Protein AF-A0A847QMM6-F1 (afdb_monomer_lite)

Structure (mmCIF, N/CA/C/O backbone):
data_AF-A0A847QMM6-F1
#
_entry.id   AF-A0A847QMM6-F1
#
loop_
_atom_site.group_PDB
_atom_site.id
_atom_site.type_symbol
_atom_site.label_atom_id
_atom_site.label_alt_id
_atom_site.label_comp_id
_atom_site.label_asym_id
_atom_site.label_entity_id
_atom_site.label_seq_id
_atom_site.pdbx_PDB_ins_code
_atom_site.Cartn_x
_atom_site.Cartn_y
_atom_site.Cartn_z
_atom_site.occupancy
_atom_site.B_iso_or_equiv
_atom_site.auth_seq_id
_atom_site.auth_comp_id
_atom_site.auth_asym_id
_atom_site.auth_atom_id
_atom_site.pdbx_PDB_model_num
ATOM 1 N N . MET A 1 1 ? 22.080 7.266 -27.866 1.00 76.56 1 MET A N 1
ATOM 2 C CA . MET A 1 1 ? 20.668 7.692 -27.763 1.00 76.56 1 MET A CA 1
ATOM 3 C C . MET A 1 1 ? 19.872 6.454 -27.410 1.00 76.56 1 MET A C 1
ATOM 5 O O . MET A 1 1 ? 20.053 5.465 -28.105 1.00 76.56 1 MET A O 1
ATOM 9 N N . HIS A 1 2 ? 19.090 6.483 -26.332 1.00 81.19 2 HIS A N 1
ATOM 10 C CA . HIS A 1 2 ? 18.245 5.346 -25.962 1.00 81.19 2 HIS A CA 1
ATOM 11 C C . HIS A 1 2 ? 17.137 5.124 -26.991 1.00 81.19 2 HIS A C 1
ATOM 13 O O . HIS A 1 2 ? 16.661 6.089 -27.600 1.00 81.19 2 HIS A O 1
ATOM 19 N N . SER A 1 3 ? 16.726 3.871 -27.178 1.00 93.00 3 SER A N 1
ATOM 20 C CA . SER A 1 3 ? 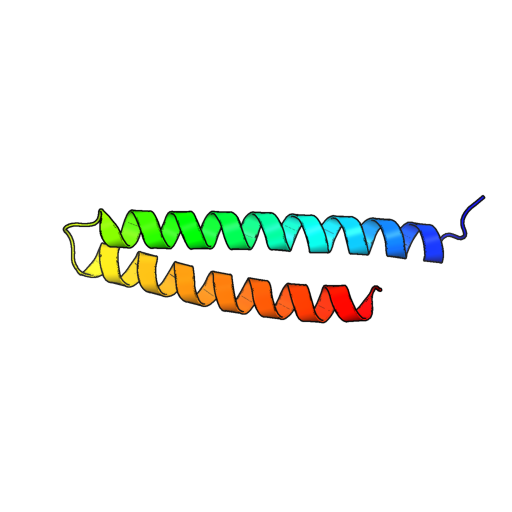15.532 3.568 -27.968 1.00 93.00 3 SER A CA 1
ATOM 2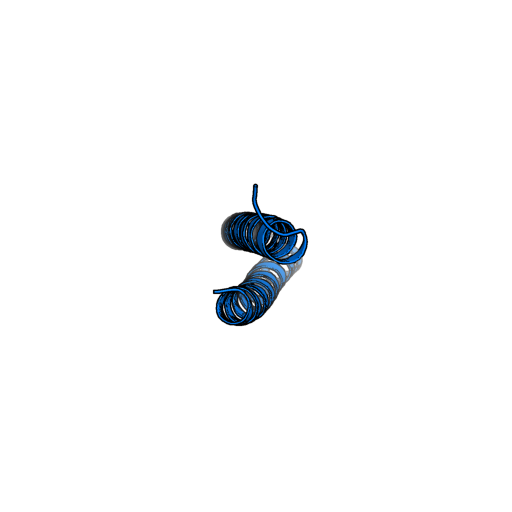1 C C . SER A 1 3 ? 14.279 4.088 -27.249 1.00 93.00 3 SER A C 1
ATOM 23 O O . SER A 1 3 ? 14.273 4.284 -26.032 1.00 93.00 3 SER A O 1
ATOM 25 N N . GLN A 1 4 ? 13.187 4.317 -27.983 1.00 93.12 4 GLN A N 1
ATOM 26 C CA . GLN A 1 4 ? 11.916 4.705 -27.356 1.00 93.12 4 GLN A CA 1
ATOM 27 C C . GLN A 1 4 ? 11.431 3.656 -26.341 1.00 93.12 4 GLN A C 1
ATOM 29 O O . GLN A 1 4 ? 10.847 4.013 -25.320 1.00 93.12 4 GLN A O 1
ATOM 34 N N . GLU A 1 5 ? 11.716 2.376 -26.588 1.00 92.69 5 GLU A N 1
ATOM 35 C CA . GLU A 1 5 ? 11.390 1.277 -25.676 1.00 92.69 5 GLU A CA 1
ATOM 36 C C . GLU A 1 5 ? 12.221 1.329 -24.389 1.00 92.69 5 GLU A C 1
ATOM 38 O O . GLU A 1 5 ? 11.679 1.152 -23.301 1.00 92.69 5 GLU A O 1
ATOM 43 N N . GLU A 1 6 ? 13.518 1.629 -24.490 1.00 91.88 6 GLU A N 1
ATOM 44 C CA . GLU A 1 6 ? 14.393 1.822 -23.327 1.00 91.88 6 GLU A CA 1
ATOM 45 C C . GLU A 1 6 ? 13.945 3.021 -22.483 1.00 91.88 6 GLU A C 1
ATOM 47 O O . GLU A 1 6 ? 13.869 2.923 -21.259 1.00 91.88 6 GLU A O 1
ATOM 52 N N . ILE A 1 7 ? 13.578 4.134 -23.129 1.00 94.38 7 ILE A N 1
ATOM 53 C CA . ILE A 1 7 ? 13.043 5.319 -22.442 1.00 94.38 7 ILE A CA 1
ATOM 54 C C . ILE A 1 7 ? 11.744 4.967 -21.713 1.00 94.38 7 ILE A C 1
ATOM 56 O O . ILE A 1 7 ? 11.579 5.326 -20.547 1.00 94.38 7 ILE A O 1
ATOM 60 N N . LYS A 1 8 ? 10.837 4.235 -22.370 1.00 93.25 8 LYS A N 1
ATOM 61 C CA . LYS A 1 8 ? 9.579 3.796 -21.762 1.00 93.25 8 LYS A CA 1
ATOM 62 C C . LYS A 1 8 ? 9.829 2.931 -20.524 1.00 93.25 8 LYS A C 1
ATOM 64 O O . LYS A 1 8 ? 9.257 3.220 -19.480 1.00 93.25 8 LYS A O 1
ATOM 69 N N . LYS A 1 9 ? 10.725 1.940 -20.600 1.00 93.31 9 LYS A N 1
ATOM 70 C CA . LYS A 1 9 ? 11.072 1.087 -19.448 1.00 93.31 9 LYS A CA 1
ATOM 71 C C . LYS A 1 9 ? 11.581 1.894 -18.252 1.00 93.31 9 LYS A C 1
ATOM 73 O O . LYS A 1 9 ? 11.167 1.637 -17.127 1.00 93.31 9 LYS A O 1
ATOM 78 N N . ILE A 1 10 ? 12.435 2.894 -18.485 1.00 94.50 10 ILE A N 1
ATOM 79 C CA . ILE A 1 10 ? 12.950 3.772 -17.420 1.00 94.50 10 ILE A CA 1
ATOM 80 C C . ILE A 1 10 ? 11.814 4.574 -16.768 1.00 94.50 10 ILE A C 1
ATOM 82 O O . ILE A 1 10 ? 11.764 4.702 -15.542 1.00 94.50 10 ILE A O 1
ATOM 86 N N . LEU A 1 11 ? 10.896 5.114 -17.576 1.00 95.81 11 LEU A N 1
ATOM 87 C CA . LEU A 1 11 ? 9.746 5.871 -17.080 1.00 95.81 11 LEU A CA 1
ATOM 88 C C . LEU A 1 11 ? 8.780 4.982 -16.289 1.00 95.81 11 LEU A C 1
ATOM 90 O O . LEU A 1 11 ? 8.384 5.370 -15.188 1.00 95.81 11 LEU A O 1
ATOM 94 N N . ASP A 1 12 ? 8.462 3.795 -16.809 1.00 95.38 12 ASP A N 1
ATOM 95 C CA . ASP A 1 12 ? 7.591 2.811 -16.161 1.00 95.38 12 ASP A CA 1
ATOM 96 C C . ASP A 1 12 ? 8.193 2.364 -14.819 1.00 95.38 12 ASP A C 1
ATOM 98 O O . ASP A 1 12 ? 7.523 2.431 -13.787 1.00 95.38 12 ASP A O 1
ATOM 102 N N . TYR A 1 13 ? 9.488 2.025 -14.791 1.00 96.31 13 TYR A N 1
ATOM 103 C CA . TYR A 1 13 ? 10.218 1.690 -13.563 1.00 96.31 13 TYR A CA 1
ATOM 104 C C . TYR A 1 13 ? 10.126 2.813 -12.521 1.00 96.31 13 TYR A C 1
ATOM 106 O O . TYR A 1 13 ? 9.796 2.578 -11.354 1.00 96.31 13 TYR A O 1
ATOM 114 N N . GLY A 1 14 ? 10.391 4.055 -12.941 1.00 97.00 14 GLY A N 1
ATOM 115 C CA . GLY A 1 14 ? 10.344 5.215 -12.056 1.00 97.00 14 GLY A CA 1
ATOM 116 C C . GLY A 1 14 ? 8.937 5.508 -11.532 1.00 97.00 14 GLY A C 1
ATOM 117 O O . GLY A 1 14 ? 8.782 5.899 -10.375 1.00 97.00 14 GLY A O 1
ATOM 118 N N . MET A 1 15 ? 7.907 5.312 -12.357 1.00 97.19 15 MET A N 1
ATOM 119 C CA . MET A 1 15 ? 6.512 5.498 -11.963 1.00 97.19 15 MET A CA 1
ATOM 120 C C . MET A 1 15 ? 6.072 4.437 -10.953 1.00 97.19 15 MET A C 1
ATOM 122 O O . MET A 1 15 ? 5.590 4.802 -9.883 1.00 97.19 15 MET A O 1
ATOM 126 N N . ILE A 1 16 ? 6.309 3.154 -11.243 1.00 97.62 16 ILE A N 1
ATOM 127 C CA . ILE A 1 16 ? 5.940 2.050 -10.347 1.00 97.62 16 ILE A CA 1
ATOM 128 C C . ILE A 1 16 ? 6.670 2.183 -9.006 1.00 97.62 16 ILE A C 1
ATOM 130 O O . ILE A 1 16 ? 6.045 2.069 -7.953 1.00 97.62 16 ILE A O 1
ATOM 134 N N . THR A 1 17 ? 7.967 2.510 -9.026 1.00 98.12 17 THR A N 1
ATOM 135 C CA . THR A 1 17 ? 8.754 2.720 -7.800 1.00 98.12 17 THR A CA 1
ATOM 136 C C . THR A 1 17 ? 8.172 3.839 -6.932 1.00 98.12 17 THR A C 1
ATOM 138 O O . THR A 1 17 ? 8.036 3.670 -5.720 1.00 98.12 17 THR A O 1
ATOM 141 N N . ARG A 1 18 ? 7.781 4.976 -7.528 1.00 98.38 18 ARG A N 1
ATOM 142 C CA . ARG A 1 18 ? 7.132 6.069 -6.781 1.00 98.38 18 ARG A CA 1
ATOM 143 C C . ARG A 1 18 ? 5.798 5.632 -6.182 1.00 98.38 18 ARG A C 1
ATOM 145 O O . ARG A 1 18 ? 5.570 5.875 -5.001 1.00 98.38 18 ARG A O 1
ATOM 152 N N . SER A 1 19 ? 4.962 4.939 -6.951 1.00 98.31 19 SER A N 1
ATOM 153 C CA . SER A 1 19 ? 3.663 4.460 -6.469 1.00 98.31 19 SER A CA 1
ATOM 154 C C . SER A 1 19 ? 3.789 3.447 -5.325 1.00 98.31 19 SER A C 1
ATOM 156 O O . SER A 1 19 ? 2.967 3.471 -4.410 1.00 98.31 19 SER A O 1
ATOM 158 N N . ILE A 1 20 ? 4.827 2.599 -5.324 1.00 98.56 20 ILE A N 1
ATOM 159 C CA . ILE A 1 20 ? 5.144 1.705 -4.195 1.00 98.56 20 ILE A CA 1
ATOM 160 C C . ILE A 1 20 ? 5.430 2.528 -2.935 1.00 98.56 20 ILE A C 1
ATOM 162 O O . ILE A 1 20 ? 4.799 2.307 -1.905 1.00 98.56 20 ILE A O 1
ATOM 166 N N . ILE A 1 21 ? 6.329 3.514 -3.022 1.00 98.50 21 ILE A N 1
ATOM 167 C CA . ILE A 1 21 ? 6.706 4.358 -1.875 1.00 98.50 21 ILE A CA 1
ATOM 168 C C . ILE A 1 21 ? 5.485 5.106 -1.323 1.00 98.50 21 ILE A C 1
ATOM 170 O O . ILE A 1 21 ? 5.263 5.138 -0.112 1.00 98.50 21 ILE A O 1
ATOM 174 N N . GLU A 1 22 ? 4.674 5.699 -2.199 1.00 98.50 22 GLU A N 1
ATOM 175 C CA . GLU A 1 22 ? 3.464 6.429 -1.810 1.00 98.50 22 GLU A CA 1
ATOM 176 C C . GLU A 1 22 ? 2.427 5.519 -1.136 1.00 98.50 22 GLU A C 1
ATOM 178 O O . GLU A 1 22 ? 1.816 5.918 -0.137 1.00 98.50 22 GLU A O 1
ATOM 183 N N . SER A 1 23 ? 2.268 4.287 -1.631 1.00 98.56 23 SER A N 1
ATOM 184 C CA . SER A 1 23 ? 1.363 3.287 -1.053 1.00 98.56 23 SER A CA 1
ATOM 185 C C . SER A 1 23 ? 1.842 2.832 0.327 1.00 98.56 23 SER A C 1
ATOM 187 O O . SER A 1 23 ? 1.061 2.852 1.278 1.00 98.56 23 SER A O 1
ATOM 189 N N . GLU A 1 24 ? 3.137 2.536 0.485 1.00 98.50 24 GLU A N 1
ATOM 190 C CA . GLU A 1 24 ? 3.735 2.143 1.769 1.00 98.50 24 GLU A CA 1
ATOM 191 C C . GLU A 1 24 ? 3.632 3.260 2.820 1.00 98.50 24 GLU A C 1
ATOM 193 O O . GLU A 1 24 ? 3.272 3.015 3.976 1.00 98.50 24 GLU A O 1
ATOM 198 N N . VAL A 1 25 ? 3.902 4.512 2.434 1.00 98.69 25 VAL A N 1
ATOM 199 C CA . VAL A 1 25 ? 3.747 5.673 3.326 1.00 98.69 25 VAL A CA 1
ATOM 200 C C . VAL A 1 25 ? 2.286 5.850 3.736 1.00 98.69 25 VAL A C 1
ATOM 202 O O . VAL A 1 25 ? 1.999 6.116 4.907 1.00 98.69 25 VAL A O 1
ATOM 205 N N . SER A 1 26 ? 1.354 5.694 2.798 1.00 98.69 26 SER A N 1
ATOM 206 C CA . SER A 1 26 ? -0.080 5.808 3.075 1.00 98.69 26 SER A CA 1
ATOM 207 C C . SER A 1 26 ? -0.572 4.687 3.995 1.00 98.69 26 SER A C 1
ATOM 209 O O . SER A 1 26 ? -1.347 4.961 4.914 1.00 98.69 26 SER A O 1
ATOM 211 N N . ALA A 1 27 ? -0.071 3.457 3.825 1.00 98.69 27 ALA A N 1
ATOM 212 C CA . ALA A 1 27 ? -0.393 2.325 4.692 1.00 98.69 27 ALA A CA 1
ATOM 213 C C . ALA A 1 27 ? 0.044 2.604 6.135 1.00 98.69 27 ALA A C 1
ATOM 215 O O . ALA A 1 27 ? -0.760 2.501 7.061 1.00 98.69 27 ALA A O 1
ATOM 216 N N . ARG A 1 28 ? 1.284 3.077 6.326 1.00 98.62 28 ARG A N 1
ATOM 217 C CA . ARG A 1 28 ? 1.810 3.457 7.650 1.00 98.62 28 ARG A CA 1
ATOM 218 C C . ARG A 1 28 ? 1.006 4.583 8.299 1.00 98.62 28 ARG A C 1
ATOM 220 O O . ARG A 1 28 ? 0.733 4.525 9.496 1.00 98.62 28 ARG A O 1
ATOM 227 N N . LYS A 1 29 ? 0.582 5.591 7.526 1.00 98.75 29 LYS A N 1
ATOM 228 C CA . LYS A 1 29 ? -0.309 6.652 8.029 1.00 98.75 29 LYS A CA 1
ATOM 229 C C . LYS A 1 29 ? -1.648 6.079 8.492 1.00 98.75 29 LYS A C 1
ATOM 231 O O . LYS A 1 29 ? -2.096 6.418 9.580 1.00 98.75 29 LYS A O 1
ATOM 236 N N . CYS A 1 30 ? -2.251 5.177 7.718 1.00 98.75 30 CYS A N 1
ATOM 237 C CA . CYS A 1 30 ? -3.493 4.510 8.106 1.00 98.75 30 CYS A CA 1
ATOM 238 C C . CYS A 1 30 ? -3.315 3.670 9.382 1.00 98.75 30 CYS A C 1
ATOM 240 O O . CYS A 1 30 ? -4.127 3.774 10.296 1.00 98.75 30 CYS A O 1
ATOM 242 N N . GLN A 1 31 ? -2.225 2.909 9.507 1.00 98.56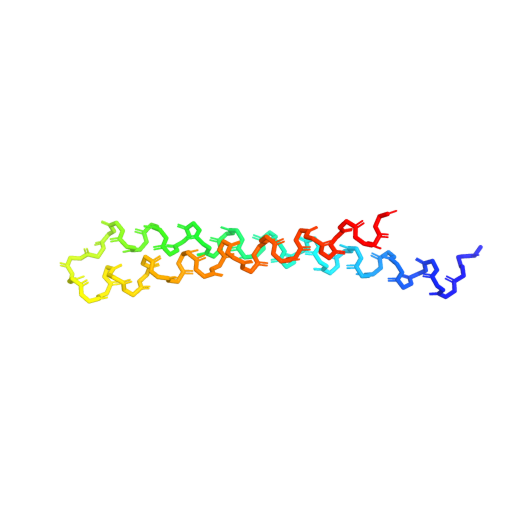 31 GLN A N 1
ATOM 243 C CA . GLN A 1 31 ? -1.913 2.172 10.738 1.00 98.56 31 GLN A CA 1
ATOM 244 C C . GLN A 1 31 ? -1.803 3.115 11.947 1.00 98.56 31 GLN A C 1
ATOM 246 O O . GLN A 1 31 ? -2.414 2.861 12.985 1.00 98.56 31 GLN A O 1
ATOM 251 N N . MET A 1 32 ? -1.099 4.241 11.800 1.00 98.69 32 MET A N 1
ATOM 252 C CA . MET A 1 32 ? -0.982 5.259 12.847 1.00 98.69 32 MET A CA 1
ATOM 253 C C . MET A 1 32 ? -2.349 5.854 13.221 1.00 98.69 32 MET A C 1
ATOM 255 O O . MET A 1 32 ? -2.686 5.930 14.401 1.00 98.69 32 MET A O 1
ATOM 259 N N . TYR A 1 33 ? -3.179 6.225 12.241 1.00 98.62 33 TYR A N 1
ATOM 260 C CA . TYR A 1 33 ? -4.514 6.772 12.502 1.00 98.62 33 TYR A CA 1
ATOM 261 C C . TYR A 1 33 ? -5.449 5.752 13.164 1.00 98.62 33 TYR A C 1
ATOM 263 O O . TYR A 1 33 ? -6.192 6.115 14.072 1.00 98.62 33 TYR A O 1
ATOM 271 N N . SER A 1 34 ? -5.366 4.473 12.787 1.00 98.50 34 SER A N 1
ATOM 272 C CA . SER A 1 34 ? -6.082 3.372 13.449 1.00 98.50 34 SER A CA 1
ATOM 273 C C . SER A 1 34 ? -5.704 3.255 14.932 1.00 98.50 34 SER A C 1
ATOM 275 O O . SER A 1 34 ? -6.572 3.075 15.787 1.00 98.50 34 SER A O 1
ATOM 277 N N . GLN A 1 35 ? -4.417 3.408 15.262 1.00 98.19 35 GLN A N 1
ATOM 278 C CA . GLN A 1 35 ? -3.927 3.360 16.645 1.00 98.19 35 GLN A CA 1
ATOM 279 C C . GLN A 1 35 ? -4.347 4.581 17.476 1.00 98.19 35 GLN A C 1
ATOM 281 O O . GLN A 1 35 ? -4.583 4.445 18.674 1.00 98.19 35 GLN A O 1
ATOM 286 N N . MET A 1 36 ? -4.449 5.758 16.852 1.00 98.25 36 MET A N 1
ATOM 287 C CA . MET A 1 36 ? -4.855 7.005 17.515 1.00 98.25 36 MET A CA 1
ATOM 288 C C . MET A 1 36 ? -6.377 7.149 17.660 1.00 98.25 36 MET A C 1
ATOM 290 O O . MET A 1 36 ? -6.845 7.911 18.508 1.00 98.25 36 MET A O 1
ATOM 294 N N . ALA A 1 37 ? -7.154 6.459 16.825 1.00 98.19 37 ALA A N 1
ATOM 295 C CA . ALA A 1 37 ? -8.604 6.566 16.813 1.00 98.19 37 ALA A CA 1
ATOM 296 C C . ALA A 1 37 ? -9.228 5.988 18.092 1.00 98.19 37 ALA A C 1
ATOM 298 O O . ALA A 1 37 ? -9.012 4.830 18.454 1.00 98.19 37 ALA A O 1
ATOM 299 N N . GLN A 1 38 ? -10.055 6.802 18.750 1.00 97.56 38 GLN A N 1
ATOM 300 C CA . GLN A 1 38 ? -10.875 6.375 19.888 1.00 97.56 38 GLN A CA 1
ATOM 301 C C . GLN A 1 38 ? -12.207 5.769 19.435 1.00 97.56 38 GLN A C 1
ATOM 303 O O . GLN A 1 38 ? -12.743 4.880 20.094 1.00 97.56 38 GLN A O 1
ATOM 308 N N . ASP A 1 39 ? -12.723 6.229 18.295 1.00 98.56 39 ASP A N 1
ATOM 309 C CA . ASP A 1 39 ? -13.927 5.680 17.689 1.00 98.56 39 ASP A CA 1
ATOM 310 C C . ASP A 1 39 ? -13.641 4.326 17.011 1.00 98.56 39 ASP A C 1
ATOM 312 O O . ASP A 1 39 ? -12.673 4.165 16.257 1.00 98.56 39 ASP A O 1
ATOM 316 N N . LYS A 1 40 ? -14.500 3.336 17.282 1.00 98.25 40 LYS A N 1
ATOM 317 C CA . LYS A 1 40 ? -14.333 1.957 16.803 1.00 98.25 40 LYS A CA 1
ATOM 318 C C . LYS A 1 40 ? -14.471 1.845 15.283 1.00 98.25 40 LYS A C 1
ATOM 320 O O . LYS A 1 40 ? -13.764 1.038 14.667 1.00 98.25 40 LYS A O 1
ATOM 325 N N . GLU A 1 41 ? -15.379 2.603 14.680 1.00 98.38 41 GLU A N 1
ATOM 326 C CA . GLU A 1 41 ? -15.615 2.572 13.238 1.00 98.38 41 GLU A CA 1
ATOM 327 C C . GLU A 1 41 ? -14.450 3.226 12.501 1.00 98.38 41 GLU A C 1
ATOM 329 O O . GLU A 1 41 ? -13.913 2.626 11.571 1.00 98.38 41 GLU A O 1
ATOM 334 N N . VAL A 1 42 ? -13.973 4.376 12.985 1.00 98.31 42 VAL A N 1
ATOM 335 C CA . VAL A 1 42 ? -12.795 5.071 12.440 1.00 98.31 42 VAL A CA 1
ATOM 336 C C . VAL A 1 42 ? -11.541 4.200 12.547 1.00 98.31 42 VAL A C 1
ATOM 338 O O . VAL A 1 42 ? -10.792 4.069 11.577 1.00 98.31 42 VAL A O 1
ATOM 341 N N . LYS A 1 43 ? -11.336 3.529 13.687 1.00 98.69 43 LYS A N 1
ATOM 342 C CA . LYS A 1 43 ? -10.247 2.558 13.858 1.00 98.69 43 LYS A CA 1
ATOM 343 C C . LYS A 1 43 ? -10.322 1.435 12.821 1.00 98.69 43 LYS A C 1
ATOM 345 O O . LYS A 1 43 ? -9.340 1.130 12.147 1.00 98.69 43 LYS A O 1
ATOM 350 N N . THR A 1 44 ? -11.501 0.835 12.668 1.00 98.56 44 THR A N 1
ATOM 351 C CA . THR A 1 44 ? -11.724 -0.266 11.719 1.00 98.56 44 THR A CA 1
ATOM 352 C C . THR A 1 44 ? -11.535 0.192 10.274 1.00 98.56 44 THR A C 1
ATOM 354 O O . THR A 1 44 ? -10.959 -0.541 9.471 1.00 98.56 44 THR A O 1
ATOM 357 N N . PHE A 1 45 ? -11.990 1.400 9.942 1.00 98.56 45 PHE A N 1
ATOM 358 C CA . PHE A 1 45 ? -11.808 2.011 8.632 1.00 98.56 45 PHE A CA 1
ATOM 359 C C . PHE A 1 45 ? -10.323 2.127 8.287 1.00 98.56 45 PHE A C 1
ATOM 361 O O . PHE A 1 45 ? -9.879 1.539 7.302 1.00 98.56 45 PHE A O 1
ATOM 368 N N . PHE A 1 46 ? -9.533 2.797 9.128 1.00 98.75 46 PHE A N 1
ATOM 369 C CA . PHE A 1 46 ? -8.110 2.979 8.853 1.00 98.75 46 PHE A CA 1
ATOM 370 C C . PHE A 1 46 ? -7.335 1.660 8.844 1.00 98.75 46 PHE A C 1
ATOM 372 O O . PHE A 1 46 ? -6.448 1.490 8.010 1.00 98.75 46 PHE A O 1
ATOM 379 N N . GLN A 1 47 ? -7.699 0.691 9.689 1.00 98.69 47 GLN A N 1
ATOM 380 C CA . GLN A 1 47 ? -7.090 -0.636 9.627 1.00 98.69 47 GLN A CA 1
ATOM 381 C C . GLN A 1 47 ? -7.347 -1.325 8.279 1.00 98.69 47 GLN A C 1
ATOM 383 O O . GLN A 1 47 ? -6.425 -1.884 7.693 1.00 98.69 47 GLN A O 1
ATOM 388 N N . LYS A 1 48 ? -8.577 -1.264 7.754 1.00 98.69 48 LYS A N 1
ATOM 389 C CA . LYS A 1 48 ? -8.890 -1.826 6.430 1.00 98.69 48 LYS A CA 1
ATOM 390 C C . LYS A 1 48 ? -8.124 -1.114 5.319 1.00 98.69 48 LYS A C 1
ATOM 392 O O . LYS A 1 48 ? -7.628 -1.772 4.416 1.00 98.69 48 LYS A O 1
ATOM 397 N N . GLN A 1 49 ? -8.001 0.212 5.391 1.00 98.69 49 GLN A N 1
ATOM 398 C CA . GLN A 1 49 ? -7.247 0.981 4.398 1.00 98.69 49 GLN A CA 1
ATOM 399 C C . GLN A 1 49 ? -5.753 0.663 4.419 1.00 98.69 49 GLN A C 1
ATOM 401 O O . GLN A 1 49 ? -5.163 0.553 3.350 1.00 98.69 49 GLN A O 1
ATOM 406 N N . ALA A 1 50 ? -5.161 0.435 5.595 1.00 98.62 50 ALA A N 1
ATOM 407 C CA . ALA A 1 50 ? -3.790 -0.056 5.689 1.00 98.62 50 ALA A CA 1
ATOM 408 C C . ALA A 1 50 ? -3.617 -1.394 4.952 1.00 98.62 50 ALA A C 1
ATOM 410 O O . ALA A 1 50 ? -2.747 -1.496 4.093 1.00 98.62 50 ALA A O 1
ATOM 411 N N . ASN A 1 51 ? -4.495 -2.367 5.216 1.00 98.31 51 ASN A N 1
ATOM 412 C CA . ASN A 1 51 ? -4.432 -3.684 4.578 1.00 98.31 51 ASN A CA 1
ATOM 413 C C . ASN A 1 51 ? -4.600 -3.592 3.048 1.00 98.31 51 ASN A C 1
ATOM 415 O O . ASN A 1 51 ? -3.831 -4.184 2.302 1.00 98.31 51 ASN A O 1
ATOM 419 N N . SER A 1 52 ? -5.563 -2.802 2.559 1.00 98.50 52 SER A N 1
ATOM 420 C CA . SER A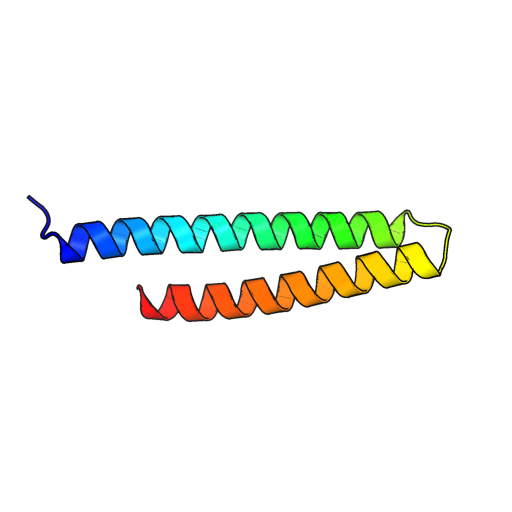 1 52 ? -5.750 -2.619 1.112 1.00 98.50 52 SER A CA 1
ATOM 421 C C . SER A 1 52 ? -4.554 -1.934 0.441 1.00 98.50 52 SER A C 1
ATOM 423 O O . SER A 1 52 ? -4.234 -2.238 -0.703 1.00 98.50 52 SER A O 1
ATOM 425 N N . LEU A 1 53 ? -3.873 -1.012 1.129 1.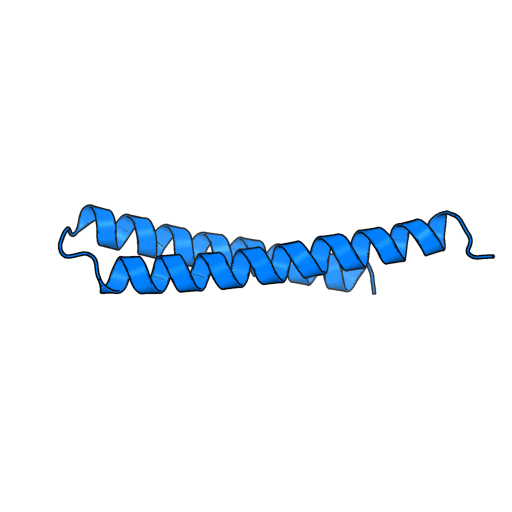00 98.62 53 LEU A N 1
ATOM 426 C CA . LEU A 1 53 ? -2.661 -0.375 0.605 1.00 98.62 53 LEU A CA 1
ATOM 427 C C . LEU A 1 53 ? -1.466 -1.338 0.577 1.00 98.62 53 LEU A C 1
ATOM 429 O O . LEU A 1 53 ? -0.628 -1.227 -0.317 1.00 98.62 53 LEU A O 1
ATOM 433 N N . GLU A 1 54 ? -1.394 -2.294 1.505 1.00 98.06 54 GLU A N 1
ATOM 434 C CA . GLU A 1 54 ? -0.420 -3.394 1.455 1.00 98.06 54 GLU A CA 1
ATOM 435 C C . GLU A 1 54 ? -0.672 -4.291 0.231 1.00 98.06 54 GLU A C 1
ATOM 437 O O . GLU A 1 54 ? 0.250 -4.519 -0.547 1.00 98.06 54 GLU A O 1
ATOM 442 N N . GLU A 1 55 ? -1.926 -4.674 -0.037 1.00 98.25 55 GLU A N 1
ATOM 443 C CA . GLU A 1 55 ? -2.298 -5.443 -1.239 1.00 98.25 55 GLU A CA 1
ATOM 444 C C . GLU A 1 55 ? -1.945 -4.703 -2.544 1.00 98.25 55 GLU A C 1
ATOM 446 O O . GLU A 1 55 ? -1.397 -5.290 -3.481 1.00 98.25 55 GLU A O 1
ATOM 451 N N . VAL A 1 56 ? -2.207 -3.390 -2.609 1.00 97.81 56 VAL A N 1
ATOM 452 C CA . VAL A 1 56 ? -1.803 -2.545 -3.750 1.00 97.81 56 VAL A CA 1
ATOM 453 C C . VAL A 1 56 ? -0.283 -2.513 -3.896 1.00 97.81 56 VAL A C 1
ATOM 455 O O . VAL A 1 56 ? 0.236 -2.600 -5.009 1.00 97.81 56 VAL A O 1
ATOM 458 N N . THR A 1 57 ? 0.440 -2.407 -2.783 1.00 98.38 57 THR A N 1
ATOM 459 C CA . THR A 1 57 ? 1.905 -2.402 -2.780 1.00 98.38 57 THR A CA 1
ATOM 460 C C . THR A 1 57 ? 2.457 -3.716 -3.333 1.00 98.38 57 THR A C 1
ATOM 462 O O . THR A 1 57 ? 3.366 -3.689 -4.165 1.00 98.38 57 THR A O 1
ATOM 465 N N . ASP A 1 58 ? 1.895 -4.855 -2.932 1.00 98.06 58 ASP A N 1
ATOM 466 C CA . ASP A 1 58 ? 2.303 -6.174 -3.421 1.00 98.06 58 ASP A CA 1
ATOM 467 C C . ASP A 1 58 ? 2.017 -6.341 -4.917 1.00 98.06 58 ASP A C 1
ATOM 469 O O . ASP A 1 58 ? 2.874 -6.811 -5.674 1.00 98.06 58 ASP A O 1
ATOM 473 N N . PHE A 1 59 ? 0.860 -5.861 -5.382 1.00 97.56 59 PHE A N 1
ATOM 474 C CA . PHE A 1 59 ? 0.560 -5.811 -6.810 1.00 97.56 59 PHE A CA 1
ATOM 475 C C . PHE A 1 59 ? 1.590 -4.968 -7.574 1.00 97.56 59 PHE A C 1
ATOM 477 O O . PHE A 1 59 ? 2.152 -5.430 -8.570 1.00 97.56 59 PHE A O 1
ATOM 484 N N . LEU A 1 60 ? 1.901 -3.759 -7.104 1.00 97.75 60 LEU A N 1
ATOM 485 C CA . LEU A 1 60 ? 2.884 -2.892 -7.757 1.00 97.75 60 LEU A CA 1
ATOM 486 C C . LEU A 1 60 ? 4.291 -3.503 -7.752 1.00 97.75 60 LEU A C 1
ATOM 488 O O . LEU A 1 60 ? 4.998 -3.392 -8.752 1.00 97.75 60 LEU A O 1
ATOM 492 N N . LYS A 1 61 ? 4.690 -4.199 -6.680 1.00 97.44 61 LYS A N 1
ATOM 493 C CA . LYS A 1 61 ? 5.957 -4.947 -6.619 1.00 97.44 61 LYS A CA 1
ATOM 494 C C . LYS A 1 61 ? 6.006 -6.061 -7.664 1.00 97.44 61 LYS A C 1
ATOM 496 O O . LYS A 1 61 ? 7.031 -6.209 -8.329 1.00 97.44 61 LYS A O 1
ATOM 501 N N . SER A 1 62 ? 4.901 -6.783 -7.878 1.00 96.88 62 SER A N 1
ATOM 502 C CA . SER A 1 62 ? 4.825 -7.773 -8.962 1.00 96.88 62 SER A CA 1
ATOM 503 C C . SER A 1 62 ? 4.993 -7.120 -10.339 1.00 96.88 62 SER A C 1
ATOM 505 O O . SER A 1 62 ? 5.765 -7.609 -11.159 1.00 96.88 62 SER A O 1
ATOM 507 N N . LYS A 1 63 ? 4.397 -5.942 -10.566 1.00 94.94 63 LYS A N 1
ATOM 508 C CA . LYS A 1 63 ? 4.584 -5.184 -11.813 1.00 94.94 63 LYS A CA 1
ATOM 509 C C . LYS A 1 63 ? 5.986 -4.630 -11.986 1.00 94.94 63 LYS A C 1
ATOM 511 O O . LYS A 1 63 ? 6.501 -4.648 -13.098 1.00 94.94 63 LYS A O 1
ATOM 516 N N . LEU A 1 64 ? 6.639 -4.210 -10.909 1.00 94.50 64 LEU A N 1
ATOM 517 C CA . LEU A 1 64 ? 8.033 -3.784 -10.971 1.00 94.50 64 LEU A CA 1
ATOM 518 C C . LEU A 1 64 ? 8.943 -4.932 -11.425 1.00 94.50 64 LEU A C 1
ATOM 520 O O . LEU A 1 64 ? 9.827 -4.711 -12.246 1.00 94.50 64 LEU A O 1
ATOM 524 N N . SER A 1 65 ? 8.691 -6.156 -10.947 1.00 92.62 65 SER A N 1
ATOM 525 C CA . SER A 1 65 ? 9.458 -7.343 -11.349 1.00 92.62 65 SER A CA 1
ATOM 526 C C . SER A 1 65 ? 9.269 -7.749 -12.814 1.00 92.62 65 SER A C 1
ATOM 528 O O . SER A 1 65 ? 10.120 -8.439 -13.354 1.00 92.62 65 SER A O 1
ATOM 530 N N . GLU A 1 66 ? 8.185 -7.311 -13.464 1.00 91.44 66 GLU A N 1
ATOM 531 C CA . GLU A 1 66 ? 7.957 -7.506 -14.905 1.00 91.44 66 GLU A CA 1
ATOM 532 C C . GLU A 1 66 ? 8.693 -6.454 -15.764 1.00 91.44 66 GLU A C 1
ATOM 534 O O . GLU A 1 66 ? 8.862 -6.650 -16.969 1.00 91.44 66 GLU A O 1
ATOM 539 N N . VAL A 1 67 ? 9.095 -5.319 -15.171 1.00 86.31 67 VAL A N 1
ATOM 540 C CA . VAL A 1 67 ? 9.792 -4.214 -15.859 1.00 86.31 67 VAL A CA 1
ATOM 541 C C . VAL A 1 67 ? 11.319 -4.350 -15.786 1.00 86.31 67 VAL A C 1
ATOM 543 O O . VAL A 1 67 ? 12.003 -3.879 -16.701 1.00 86.31 67 VAL A O 1
ATOM 546 N N . ILE A 1 68 ? 11.834 -4.969 -14.715 1.00 74.69 68 ILE A N 1
ATOM 547 C CA . ILE A 1 68 ? 13.259 -5.294 -14.506 1.00 74.69 68 ILE A CA 1
ATOM 548 C C . ILE A 1 68 ? 13.632 -6.531 -15.326 1.00 74.69 68 ILE A C 1
ATOM 550 O O . ILE A 1 68 ? 14.647 -6.451 -16.055 1.00 74.69 68 ILE A O 1
#

Foldseek 3Di:
DDDPVRVVLVVLLVVLVVLLVVLQVLLVVLCVQLVVDPDPVSVVVSPVSSVVSVVVNVVSVVVSVVSD

Secondary structure (DSSP, 8-state):
---HHHHHHHHHHHHHHHHHHHHHHHHHHHHHHHHH--S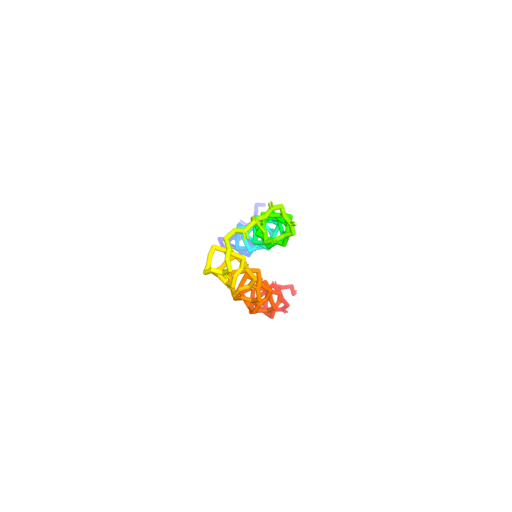HHHHHHHHHHHHHHHHHHHHHHHHHHHH-

Sequence (68 aa):
MHSQEEIKKILDYGMITRSIIESEVSARKCQMYSQMAQDKEVKTFFQKQANSLEEVTDFLKSKLSEVI

Radius of gyration: 16.22 Å; chains: 1; bounding box: 36×16×48 Å

pLDDT: mean 96.21, std 4.72, range [74.69, 98.75]